Protein AF-A0A1G7U253-F1 (afdb_monomer_lite)

pLDDT: mean 90.33, std 10.16, range [52.25, 98.44]

Secondary structure (DSSP, 8-state):
---HHHHHHHHHHHHHHHHHHHHHHHHHHHHHHHHHTT-HHHHHHHHHHHHHHHTT---HHHHHHHHHHHHHHHHHHTTT-HHHHHHHHHHHHHHH-

Structure (mmCIF, N/CA/C/O backbone):
data_AF-A0A1G7U253-F1
#
_entry.id   AF-A0A1G7U253-F1
#
loop_
_atom_site.group_PDB
_atom_site.id
_atom_site.type_symbol
_atom_site.label_atom_id
_atom_site.label_alt_id
_atom_site.label_comp_id
_atom_site.label_asym_id
_atom_site.label_entity_id
_atom_site.label_seq_id
_atom_site.pdbx_PDB_ins_code
_atom_site.Cartn_x
_atom_site.Cartn_y
_atom_site.Cartn_z
_atom_site.occupancy
_atom_site.B_iso_or_equiv
_atom_site.auth_seq_id
_atom_site.auth_comp_id
_atom_site.auth_asym_id
_atom_site.auth_atom_id
_atom_site.pdbx_PDB_model_num
ATOM 1 N N . MET A 1 1 ? 25.095 -15.344 -31.596 1.00 52.25 1 MET A N 1
ATOM 2 C CA . MET A 1 1 ? 25.291 -15.107 -30.149 1.00 52.25 1 MET A CA 1
ATOM 3 C C . MET A 1 1 ? 24.747 -13.722 -29.829 1.00 52.25 1 MET A C 1
ATOM 5 O O . MET A 1 1 ? 25.110 -12.790 -30.533 1.00 52.25 1 MET A O 1
ATOM 9 N N . ARG A 1 2 ? 23.817 -13.580 -28.873 1.00 57.75 2 ARG A N 1
ATOM 10 C CA . ARG A 1 2 ? 23.320 -12.256 -28.451 1.00 57.75 2 ARG A CA 1
ATOM 11 C C . ARG A 1 2 ? 24.455 -11.543 -27.712 1.00 57.75 2 ARG A C 1
ATOM 13 O O . ARG A 1 2 ? 24.984 -12.082 -26.745 1.00 57.75 2 ARG A O 1
ATOM 20 N N . ASN A 1 3 ? 24.885 -10.390 -28.217 1.00 66.56 3 ASN A N 1
ATOM 21 C CA . ASN A 1 3 ? 26.061 -9.681 -27.708 1.00 66.56 3 ASN A CA 1
ATOM 22 C C . ASN A 1 3 ? 25.798 -9.123 -26.299 1.00 66.56 3 ASN A C 1
ATOM 24 O O . ASN A 1 3 ? 24.703 -8.632 -26.018 1.00 66.56 3 ASN A O 1
ATOM 28 N N . ALA A 1 4 ? 26.811 -9.128 -25.425 1.00 72.38 4 ALA A N 1
ATOM 29 C CA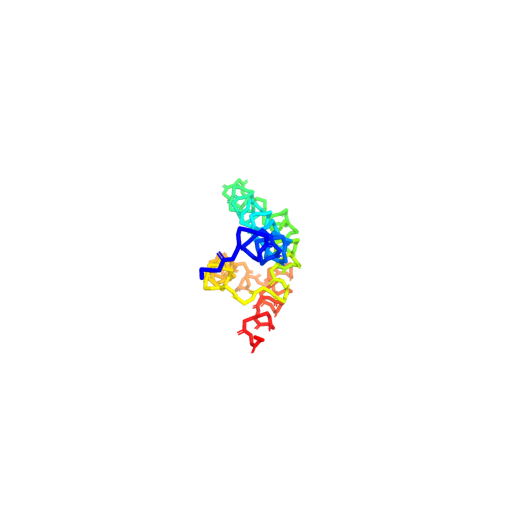 . ALA A 1 4 ? 26.724 -8.596 -24.057 1.00 72.38 4 ALA A CA 1
ATOM 30 C C . ALA A 1 4 ? 26.129 -7.170 -24.000 1.00 72.38 4 ALA A C 1
ATOM 32 O O . ALA A 1 4 ? 25.361 -6.843 -23.097 1.00 72.38 4 ALA A O 1
ATOM 33 N N . ALA A 1 5 ? 26.388 -6.344 -25.019 1.00 74.75 5 ALA A N 1
ATOM 34 C CA . ALA A 1 5 ? 25.834 -4.996 -25.156 1.00 74.75 5 ALA A CA 1
ATOM 35 C C . ALA A 1 5 ? 24.292 -4.945 -25.253 1.00 74.75 5 ALA A C 1
ATOM 37 O O . ALA A 1 5 ? 23.670 -3.986 -24.796 1.00 74.75 5 ALA A O 1
ATOM 38 N N . GLU A 1 6 ? 23.649 -5.958 -25.837 1.00 77.12 6 GLU A N 1
ATOM 39 C CA . GLU A 1 6 ? 22.186 -6.048 -25.919 1.00 77.12 6 GLU A CA 1
ATOM 40 C C . GLU A 1 6 ? 21.581 -6.426 -24.559 1.00 77.12 6 GLU A C 1
ATOM 42 O O . GLU A 1 6 ? 20.588 -5.833 -24.128 1.00 77.12 6 GLU A O 1
ATOM 47 N N . HIS A 1 7 ? 22.246 -7.328 -23.828 1.00 73.62 7 HIS A N 1
ATOM 48 C CA . HIS A 1 7 ? 21.889 -7.664 -22.450 1.00 73.62 7 HIS A CA 1
ATOM 49 C C . HIS A 1 7 ? 22.004 -6.449 -21.519 1.00 73.62 7 HIS A C 1
ATOM 51 O O . HIS A 1 7 ? 21.078 -6.187 -20.751 1.00 73.62 7 HIS A O 1
ATOM 57 N N . TYR A 1 8 ? 23.080 -5.661 -21.620 1.00 69.50 8 TYR A N 1
ATOM 58 C CA . TYR A 1 8 ? 23.248 -4.448 -20.814 1.00 69.50 8 TYR A CA 1
ATOM 59 C C . TYR A 1 8 ? 22.224 -3.358 -21.141 1.00 69.50 8 TYR A C 1
ATOM 61 O O . TYR A 1 8 ? 21.699 -2.748 -20.211 1.00 69.50 8 TYR A O 1
ATOM 69 N N . ARG A 1 9 ? 21.887 -3.133 -22.421 1.00 74.56 9 ARG A N 1
ATOM 70 C CA . ARG A 1 9 ? 20.827 -2.181 -22.808 1.00 74.56 9 ARG A CA 1
ATOM 71 C C . ARG A 1 9 ? 19.464 -2.597 -22.268 1.00 74.56 9 ARG A C 1
ATOM 73 O O . ARG A 1 9 ? 18.756 -1.769 -21.701 1.00 74.56 9 ARG A O 1
ATOM 80 N N . ARG A 1 10 ? 19.117 -3.882 -22.375 1.00 76.31 10 ARG A N 1
ATOM 81 C CA . ARG A 1 10 ? 17.866 -4.409 -21.816 1.00 76.31 10 ARG A CA 1
ATOM 82 C C . ARG A 1 10 ? 17.839 -4.291 -20.292 1.00 76.31 10 ARG A C 1
ATOM 84 O O . ARG A 1 10 ? 16.842 -3.847 -19.735 1.00 76.31 10 ARG A O 1
ATOM 91 N N . ALA A 1 11 ? 18.939 -4.628 -19.621 1.00 70.19 11 ALA A N 1
ATOM 92 C CA . ALA A 1 11 ? 19.058 -4.456 -18.178 1.00 70.19 11 ALA A CA 1
ATOM 93 C C . ALA A 1 11 ? 18.917 -2.980 -17.776 1.00 70.19 11 ALA A C 1
ATOM 95 O O . ALA A 1 11 ? 18.162 -2.675 -16.858 1.00 70.19 11 ALA A O 1
ATOM 96 N N . ALA A 1 12 ? 19.576 -2.060 -18.488 1.00 71.69 12 ALA A N 1
ATOM 97 C CA . ALA A 1 12 ? 19.471 -0.622 -18.251 1.00 71.69 12 ALA A CA 1
ATOM 98 C C . ALA A 1 12 ? 18.036 -0.108 -18.411 1.00 71.69 12 ALA A C 1
ATOM 100 O O . ALA A 1 12 ? 17.572 0.628 -17.547 1.00 71.69 12 ALA A O 1
ATOM 101 N N . ALA A 1 13 ? 17.310 -0.564 -19.434 1.00 75.12 13 ALA A N 1
ATOM 102 C CA . ALA A 1 13 ? 15.901 -0.222 -19.624 1.00 75.12 13 ALA A CA 1
ATOM 103 C C . ALA A 1 13 ? 14.991 -0.757 -18.496 1.00 75.12 13 ALA A C 1
ATOM 105 O O . ALA A 1 13 ? 13.971 -0.150 -18.178 1.00 75.12 13 ALA A O 1
ATOM 106 N N . CYS A 1 14 ? 15.351 -1.878 -17.859 1.00 77.94 14 CYS A N 1
ATOM 107 C CA . CYS A 1 14 ? 14.582 -2.464 -16.756 1.00 77.94 14 CYS A CA 1
ATOM 108 C C . CYS A 1 14 ? 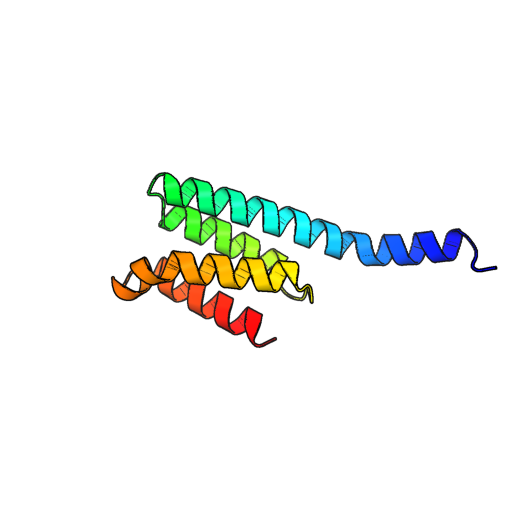14.955 -1.921 -15.363 1.00 77.94 14 CYS A C 1
ATOM 110 O O . CYS A 1 14 ? 14.151 -2.052 -14.436 1.00 77.94 14 CYS A O 1
ATOM 112 N N . ARG A 1 15 ? 16.143 -1.323 -15.186 1.00 79.69 15 ARG A N 1
ATOM 113 C CA . ARG A 1 15 ? 16.631 -0.827 -13.882 1.00 79.69 15 ARG A CA 1
ATOM 114 C C . ARG A 1 15 ? 15.696 0.186 -13.212 1.00 79.69 15 ARG A C 1
ATOM 116 O O . ARG A 1 15 ? 15.420 -0.030 -12.035 1.00 79.69 15 ARG A O 1
ATOM 123 N N . PRO A 1 16 ? 15.155 1.212 -13.900 1.00 83.25 16 PRO A N 1
ATOM 124 C CA . PRO A 1 16 ? 14.243 2.166 -13.267 1.00 83.25 16 PRO A CA 1
ATOM 125 C C . PRO A 1 16 ? 13.024 1.488 -12.630 1.00 83.25 16 PRO A C 1
ATOM 127 O O . PRO A 1 16 ? 12.680 1.774 -11.490 1.00 83.25 16 PRO A O 1
ATOM 130 N N . ARG A 1 17 ? 12.434 0.497 -13.315 1.00 81.50 17 ARG A N 1
ATOM 131 C CA . ARG A 1 17 ? 11.302 -0.289 -12.790 1.00 81.50 17 ARG A CA 1
ATOM 132 C C . ARG A 1 17 ? 11.699 -1.159 -11.599 1.00 81.50 17 ARG A C 1
ATOM 134 O O . ARG A 1 17 ? 10.919 -1.337 -10.669 1.00 81.50 17 ARG A O 1
ATOM 141 N N . ALA A 1 18 ? 12.897 -1.743 -11.635 1.00 83.31 18 ALA A N 1
ATOM 142 C CA . ALA A 1 18 ? 13.403 -2.536 -10.522 1.00 83.31 18 ALA A CA 1
ATOM 143 C C . ALA A 1 18 ? 13.653 -1.669 -9.282 1.00 83.31 18 ALA A C 1
ATOM 145 O O . ALA A 1 18 ? 13.275 -2.084 -8.193 1.00 83.31 18 ALA A O 1
ATOM 146 N N . TYR A 1 19 ? 14.225 -0.478 -9.465 1.00 85.00 19 TYR A N 1
ATOM 147 C CA . TYR A 1 19 ? 14.456 0.490 -8.398 1.00 85.00 19 TYR A CA 1
ATOM 148 C C . TYR A 1 19 ? 13.140 0.996 -7.799 1.00 85.00 19 TYR A C 1
ATOM 150 O O . TYR A 1 19 ? 12.955 0.871 -6.594 1.00 85.00 19 TYR A O 1
ATOM 158 N N . ALA A 1 20 ? 12.190 1.435 -8.634 1.00 84.56 20 ALA A N 1
ATOM 159 C CA . ALA A 1 20 ? 10.868 1.872 -8.180 1.00 84.56 20 ALA A CA 1
ATOM 160 C C . ALA A 1 20 ? 10.171 0.795 -7.332 1.00 84.56 20 ALA A C 1
ATOM 162 O O . ALA A 1 20 ? 9.685 1.065 -6.241 1.00 84.56 20 ALA A O 1
ATOM 163 N N . ARG A 1 21 ? 10.221 -0.468 -7.776 1.00 87.00 21 ARG A N 1
ATOM 164 C CA . ARG A 1 21 ? 9.670 -1.597 -7.016 1.00 87.00 21 ARG A CA 1
ATOM 165 C C . ARG A 1 21 ? 10.389 -1.851 -5.689 1.00 87.00 21 ARG A C 1
ATOM 167 O O . ARG A 1 21 ? 9.733 -2.291 -4.756 1.00 87.00 21 ARG A O 1
ATOM 174 N N . ILE A 1 22 ? 11.711 -1.679 -5.618 1.00 90.19 22 ILE A N 1
ATOM 175 C CA . ILE A 1 22 ? 12.461 -1.868 -4.365 1.00 90.19 22 ILE A CA 1
ATOM 176 C C . ILE A 1 22 ? 12.038 -0.797 -3.361 1.00 90.19 22 ILE A C 1
ATOM 178 O O . ILE A 1 22 ? 11.550 -1.156 -2.298 1.00 90.19 22 ILE A O 1
ATOM 182 N N . VAL A 1 23 ? 12.091 0.478 -3.758 1.00 91.19 23 VAL A N 1
ATOM 183 C CA . VAL A 1 23 ? 11.665 1.606 -2.914 1.00 91.19 23 VAL A CA 1
ATOM 184 C C . VAL A 1 23 ? 10.222 1.424 -2.440 1.00 91.19 23 VAL A C 1
ATOM 186 O O . VAL A 1 23 ? 9.931 1.581 -1.260 1.00 91.19 23 VAL A O 1
ATOM 189 N N . ALA A 1 24 ? 9.322 1.005 -3.332 1.00 91.94 24 ALA A N 1
ATOM 190 C CA . ALA A 1 24 ? 7.935 0.753 -2.967 1.00 91.94 24 ALA A CA 1
ATOM 191 C C . ALA A 1 24 ? 7.780 -0.341 -1.896 1.00 91.94 24 ALA A C 1
ATOM 193 O O . ALA A 1 24 ? 6.938 -0.225 -1.013 1.00 91.94 24 ALA A O 1
ATOM 194 N N . LEU A 1 25 ? 8.571 -1.416 -1.970 1.00 93.56 25 LEU A N 1
ATOM 195 C CA . LEU A 1 25 ? 8.520 -2.501 -0.986 1.00 93.56 25 LEU A CA 1
ATOM 196 C C . LEU A 1 25 ? 9.120 -2.090 0.359 1.00 93.56 25 LEU A C 1
ATOM 198 O O . LEU 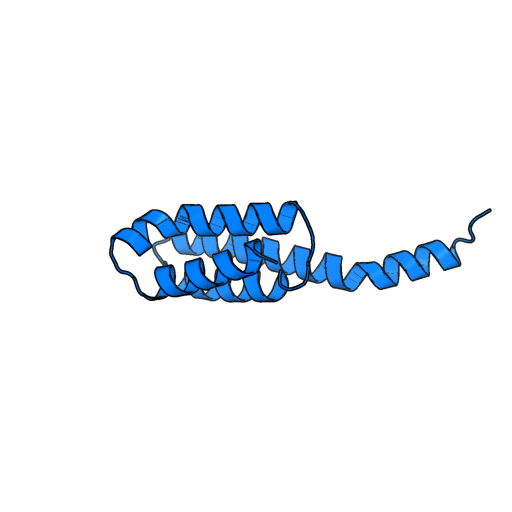A 1 25 ? 8.601 -2.521 1.387 1.00 93.56 25 LEU A O 1
ATOM 202 N N . ASP A 1 26 ? 10.160 -1.260 0.350 1.00 96.62 26 ASP A N 1
ATOM 203 C CA . ASP A 1 26 ? 10.741 -0.708 1.575 1.00 96.62 26 ASP A CA 1
ATOM 204 C C . ASP A 1 26 ? 9.717 0.185 2.294 1.00 96.62 26 ASP A C 1
ATOM 206 O O . ASP A 1 26 ? 9.481 0.014 3.488 1.00 96.62 26 ASP A O 1
ATOM 210 N N . LEU A 1 27 ? 9.009 1.044 1.551 1.00 97.69 27 LEU A N 1
ATOM 211 C CA . LEU A 1 27 ? 7.922 1.875 2.085 1.00 97.69 27 LEU A CA 1
ATOM 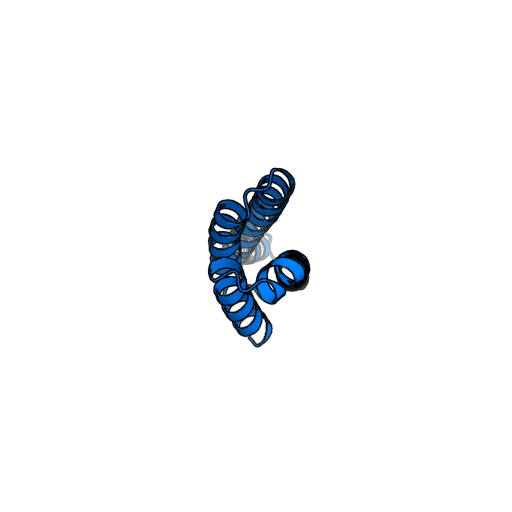212 C C . LEU A 1 27 ? 6.738 1.042 2.603 1.00 97.69 27 LEU A C 1
ATOM 214 O O . LEU A 1 27 ? 6.123 1.396 3.607 1.00 97.69 27 LEU A O 1
ATOM 218 N N . VAL A 1 28 ? 6.408 -0.085 1.958 1.00 97.44 28 VAL A N 1
ATOM 219 C CA . VAL A 1 28 ? 5.384 -1.005 2.488 1.00 97.44 28 VAL A CA 1
ATOM 220 C C . VAL A 1 28 ? 5.791 -1.517 3.866 1.00 97.44 28 VAL A C 1
ATOM 222 O O . VAL A 1 28 ? 4.992 -1.415 4.797 1.00 97.44 28 VAL A O 1
ATOM 225 N N . ALA A 1 29 ? 7.025 -2.008 4.000 1.00 97.69 29 ALA A N 1
ATOM 226 C CA . ALA A 1 29 ? 7.546 -2.516 5.265 1.00 97.69 29 ALA A CA 1
ATOM 227 C C . ALA A 1 29 ? 7.620 -1.417 6.341 1.00 97.69 29 ALA A C 1
ATOM 229 O O . ALA A 1 29 ? 7.268 -1.655 7.494 1.00 97.69 29 ALA A O 1
ATOM 230 N N . GLU A 1 30 ? 8.018 -0.196 5.976 1.00 98.38 30 GLU A N 1
ATOM 231 C CA . GLU A 1 30 ? 8.000 0.953 6.886 1.00 98.38 30 GLU A CA 1
ATOM 232 C C . GLU A 1 30 ? 6.578 1.265 7.383 1.00 98.38 30 GLU A C 1
ATOM 234 O O . GLU A 1 30 ? 6.364 1.430 8.585 1.00 98.38 30 GLU A O 1
ATOM 239 N N . GLY A 1 31 ? 5.582 1.278 6.493 1.00 98.19 31 GLY A N 1
ATOM 240 C CA . GLY A 1 31 ? 4.188 1.495 6.880 1.00 98.19 31 GLY A CA 1
ATOM 241 C C . GLY A 1 31 ? 3.626 0.380 7.772 1.00 98.19 31 GLY A C 1
ATOM 242 O O . GLY A 1 31 ? 2.899 0.670 8.721 1.00 98.19 31 GLY A O 1
ATOM 243 N N . GLU A 1 32 ? 4.015 -0.881 7.547 1.00 98.19 32 GLU A N 1
ATOM 244 C CA . GLU A 1 32 ? 3.677 -2.002 8.440 1.00 98.19 32 GLU A CA 1
ATOM 245 C C . GLU A 1 32 ? 4.243 -1.783 9.857 1.00 98.19 32 GLU A C 1
ATOM 247 O O . GLU A 1 32 ? 3.539 -1.999 10.849 1.00 98.19 32 GLU A O 1
ATOM 252 N N . LEU A 1 33 ? 5.485 -1.295 9.970 1.00 98.44 33 LEU A N 1
ATOM 253 C CA . LEU A 1 33 ? 6.115 -0.967 11.254 1.00 98.44 33 LEU A CA 1
ATOM 254 C C . LEU A 1 33 ? 5.422 0.207 11.957 1.00 98.44 33 LEU A C 1
ATOM 256 O O . LEU A 1 33 ? 5.141 0.121 13.155 1.00 98.44 33 LEU A O 1
ATOM 260 N N . LEU A 1 34 ? 5.114 1.281 11.227 1.00 98.38 34 LEU A N 1
ATOM 261 C CA . LEU A 1 34 ? 4.377 2.436 11.753 1.00 98.38 34 LEU A CA 1
ATOM 262 C C . LEU A 1 34 ? 2.992 2.023 12.255 1.00 98.38 34 LEU A C 1
ATOM 264 O O . LEU A 1 34 ? 2.573 2.410 13.349 1.00 98.38 34 LEU A O 1
ATOM 268 N N . LEU A 1 35 ? 2.302 1.169 11.499 1.00 97.75 35 LEU A N 1
ATOM 269 C CA . LEU A 1 35 ? 1.010 0.636 11.896 1.00 97.75 35 LEU A CA 1
ATOM 270 C C . LEU A 1 35 ? 1.105 -0.215 13.168 1.00 97.75 35 LEU A C 1
ATOM 272 O O . LEU A 1 35 ? 0.245 -0.100 14.045 1.00 97.75 35 LEU A O 1
ATOM 276 N N . ALA A 1 36 ? 2.131 -1.063 13.281 1.00 97.12 36 ALA A N 1
ATOM 277 C CA . ALA A 1 36 ? 2.367 -1.880 14.470 1.00 97.12 36 ALA A CA 1
ATOM 278 C C . ALA A 1 36 ? 2.609 -1.026 15.729 1.00 97.12 36 ALA A C 1
ATOM 280 O O . ALA A 1 36 ? 2.253 -1.441 16.829 1.00 97.12 36 ALA A O 1
ATOM 281 N N . GLN A 1 37 ? 3.140 0.188 15.562 1.00 97.62 37 GLN A N 1
ATOM 282 C CA . GLN A 1 37 ? 3.321 1.183 16.627 1.00 97.62 37 GLN A CA 1
ATOM 283 C C . GLN A 1 37 ? 2.057 2.023 16.900 1.00 97.62 37 GLN A C 1
ATOM 285 O O . GLN A 1 37 ? 2.067 2.896 17.764 1.00 97.62 37 GLN A O 1
ATOM 290 N N . GLY A 1 38 ? 0.955 1.768 16.186 1.00 96.69 38 GLY A N 1
ATOM 291 C CA . GLY A 1 38 ? -0.316 2.487 16.326 1.00 96.69 38 GLY A CA 1
ATOM 292 C C . GLY A 1 38 ? -0.459 3.726 15.433 1.00 96.69 38 GLY A C 1
ATOM 293 O O . GLY A 1 38 ? -1.507 4.371 15.460 1.00 96.69 38 GLY A O 1
ATOM 294 N N . GLY A 1 39 ? 0.543 4.040 14.610 1.00 96.94 39 GLY A N 1
ATOM 295 C CA . GLY A 1 39 ? 0.571 5.204 13.722 1.00 96.94 39 GLY A CA 1
ATOM 296 C C . GLY A 1 39 ? -0.143 4.968 12.391 1.00 96.94 39 GLY A C 1
ATOM 297 O O . GLY A 1 39 ? 0.504 4.885 11.351 1.00 96.94 39 GLY A O 1
ATOM 298 N N . ILE A 1 40 ? -1.476 4.847 12.401 1.00 97.25 40 ILE A N 1
ATOM 299 C CA . ILE A 1 40 ? -2.258 4.613 11.170 1.00 97.25 40 ILE A CA 1
ATOM 300 C C . ILE A 1 40 ? -2.146 5.766 10.165 1.00 97.25 40 ILE A C 1
ATOM 302 O O . ILE A 1 40 ? -2.088 5.524 8.966 1.00 97.25 40 ILE A O 1
ATOM 306 N N . GLU A 1 41 ? -2.089 7.018 10.618 1.00 97.50 41 GLU A N 1
ATOM 307 C CA . GLU A 1 41 ? -1.969 8.158 9.702 1.00 97.50 41 GLU A CA 1
ATOM 308 C C . GLU A 1 41 ? -0.604 8.186 9.012 1.00 97.50 41 GLU A C 1
ATOM 310 O O . GLU A 1 41 ? -0.537 8.374 7.797 1.00 97.50 41 GLU A O 1
ATOM 315 N N . GLN A 1 42 ? 0.469 7.918 9.762 1.00 98.19 42 GLN A N 1
ATOM 316 C CA . GLN A 1 42 ? 1.822 7.815 9.220 1.00 98.19 42 GLN A CA 1
ATOM 317 C C . GLN A 1 42 ? 1.926 6.624 8.266 1.00 98.19 42 GLN A C 1
ATOM 319 O O . GLN A 1 42 ? 2.418 6.783 7.155 1.00 98.19 42 GLN A O 1
ATOM 324 N N . ALA A 1 43 ? 1.382 5.463 8.648 1.00 98.25 43 ALA A N 1
ATOM 325 C CA . ALA A 1 43 ? 1.324 4.295 7.774 1.00 98.25 43 ALA A CA 1
ATOM 326 C C . ALA A 1 43 ? 0.587 4.605 6.461 1.00 98.25 43 ALA A C 1
ATOM 328 O O . ALA A 1 43 ? 1.089 4.277 5.389 1.00 98.25 43 ALA A O 1
ATOM 329 N N . CYS A 1 44 ? -0.557 5.297 6.521 1.00 98.19 44 CYS A N 1
ATOM 330 C CA . CYS A 1 44 ? -1.296 5.698 5.325 1.00 98.19 44 CYS A CA 1
ATOM 331 C C . CYS A 1 44 ? -0.486 6.640 4.420 1.00 98.19 44 CYS A C 1
ATOM 333 O O . CYS A 1 44 ? -0.503 6.475 3.201 1.00 98.19 44 CYS A O 1
ATOM 335 N N . ALA A 1 45 ? 0.235 7.606 4.993 1.00 98.06 45 ALA A N 1
ATOM 336 C CA . ALA A 1 45 ? 1.087 8.511 4.225 1.00 98.06 45 ALA A CA 1
ATOM 337 C C . ALA A 1 45 ? 2.243 7.759 3.542 1.00 98.06 45 ALA A C 1
ATOM 339 O O . ALA A 1 45 ? 2.456 7.913 2.339 1.00 98.06 45 ALA A O 1
ATOM 340 N N . THR A 1 46 ? 2.937 6.887 4.277 1.00 98.38 46 THR A N 1
ATOM 341 C CA . THR A 1 46 ? 4.035 6.066 3.747 1.00 98.38 46 THR A CA 1
ATOM 342 C C . THR A 1 46 ? 3.550 5.122 2.646 1.00 98.38 46 THR A C 1
ATOM 344 O O . THR A 1 46 ? 4.178 5.001 1.593 1.00 98.38 46 THR A O 1
ATOM 347 N N . TRP A 1 47 ? 2.395 4.487 2.842 1.00 98.38 47 TRP A N 1
ATOM 348 C CA . TRP A 1 47 ? 1.798 3.618 1.835 1.00 98.38 47 TRP A CA 1
ATOM 349 C C . TRP A 1 47 ? 1.299 4.373 0.605 1.00 98.38 47 TRP A C 1
ATOM 351 O O . TRP A 1 47 ? 1.397 3.819 -0.483 1.00 98.38 47 TRP A O 1
ATOM 361 N N . SER A 1 48 ? 0.847 5.625 0.723 1.00 97.62 48 SER A N 1
ATOM 362 C CA . SER A 1 48 ? 0.540 6.455 -0.453 1.00 97.62 48 SER A CA 1
ATOM 363 C C . SER A 1 48 ? 1.769 6.608 -1.352 1.00 97.62 48 SER A C 1
ATOM 365 O O . SER A 1 48 ? 1.694 6.302 -2.539 1.00 97.62 48 SER A O 1
ATOM 367 N N . SER A 1 49 ? 2.926 6.951 -0.775 1.00 96.69 49 SER A N 1
ATOM 368 C CA . SER A 1 49 ? 4.196 7.023 -1.513 1.00 96.69 49 SER A CA 1
ATOM 369 C C . SER A 1 49 ? 4.587 5.671 -2.119 1.00 96.69 49 SER A C 1
ATOM 371 O O . SER A 1 49 ? 5.115 5.602 -3.230 1.00 96.69 49 SER A O 1
ATOM 373 N N . ALA A 1 50 ? 4.314 4.565 -1.416 1.00 96.31 50 ALA A N 1
ATOM 374 C CA . ALA A 1 50 ? 4.551 3.229 -1.955 1.00 96.31 50 ALA A CA 1
ATOM 375 C C . ALA A 1 50 ? 3.691 2.954 -3.200 1.00 96.31 50 ALA A C 1
ATOM 377 O O . ALA A 1 50 ? 4.207 2.412 -4.178 1.00 96.31 50 ALA A O 1
ATOM 378 N N . LEU A 1 51 ? 2.406 3.330 -3.178 1.00 95.06 51 LEU A N 1
ATOM 379 C CA . LEU A 1 51 ? 1.496 3.180 -4.318 1.00 95.06 51 LEU A CA 1
ATOM 380 C C . LEU A 1 51 ? 1.944 4.034 -5.511 1.00 95.06 51 LEU A C 1
ATOM 382 O O . LEU A 1 51 ? 1.965 3.515 -6.625 1.00 95.06 51 LEU A O 1
ATOM 386 N N . ASP A 1 52 ? 2.413 5.262 -5.278 1.00 94.06 52 ASP A N 1
ATOM 387 C CA . ASP A 1 52 ? 2.950 6.137 -6.332 1.00 94.06 52 ASP A CA 1
ATOM 388 C C . ASP A 1 52 ? 4.150 5.502 -7.054 1.00 94.06 52 ASP A C 1
ATOM 390 O O . ASP A 1 52 ? 4.268 5.564 -8.277 1.00 94.06 52 ASP A O 1
ATOM 394 N N . HIS A 1 53 ? 5.029 4.813 -6.321 1.00 91.31 53 HIS A N 1
ATOM 395 C CA . HIS A 1 53 ? 6.144 4.071 -6.918 1.00 91.31 53 HIS A CA 1
ATOM 396 C C . HIS A 1 53 ? 5.725 2.772 -7.629 1.00 91.31 53 HIS A C 1
ATOM 398 O O . HIS A 1 53 ? 6.490 2.244 -8.445 1.00 91.31 53 HIS A O 1
ATOM 404 N N . MET A 1 54 ? 4.549 2.225 -7.310 1.00 89.25 54 MET A N 1
ATOM 405 C CA . MET A 1 54 ? 3.9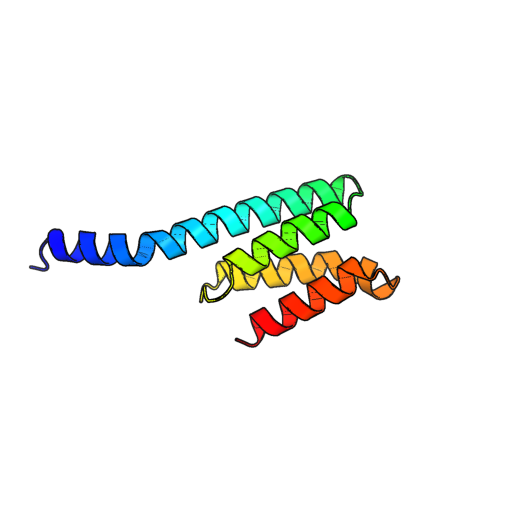87 1.047 -7.975 1.00 89.25 54 MET A CA 1
ATOM 406 C C . MET A 1 54 ? 3.141 1.401 -9.200 1.00 89.25 54 MET A C 1
ATOM 408 O O . MET A 1 54 ? 2.866 0.501 -10.002 1.00 89.25 54 MET A O 1
ATOM 412 N N . ASP A 1 55 ? 2.772 2.670 -9.385 1.00 86.69 55 ASP A N 1
ATOM 413 C CA . ASP A 1 55 ? 2.049 3.106 -10.574 1.00 86.69 55 ASP A CA 1
ATOM 414 C C . ASP A 1 55 ? 2.839 2.808 -11.859 1.00 86.69 55 ASP A C 1
ATOM 416 O O . ASP A 1 55 ? 4.059 2.964 -11.955 1.00 86.69 55 ASP A O 1
ATOM 420 N N . GLY A 1 56 ? 2.147 2.233 -12.842 1.00 81.31 56 GLY A N 1
ATOM 421 C CA . GLY A 1 56 ? 2.747 1.734 -14.081 1.00 81.31 56 GLY A CA 1
ATOM 422 C C . GLY A 1 56 ? 3.695 0.526 -13.935 1.00 81.31 56 GLY A C 1
ATOM 423 O O . GLY A 1 56 ? 4.319 0.113 -14.928 1.00 81.31 56 GLY A O 1
ATOM 424 N N . VAL A 1 57 ? 3.826 -0.086 -12.746 1.00 81.06 57 VAL A N 1
ATOM 425 C CA . VAL A 1 57 ? 4.646 -1.290 -12.509 1.00 81.06 57 VAL A CA 1
ATOM 426 C C . VAL A 1 57 ? 3.794 -2.563 -12.579 1.00 81.06 57 VAL A C 1
ATOM 428 O O . VAL A 1 57 ? 3.267 -3.060 -11.585 1.00 81.06 57 VAL A O 1
ATOM 431 N N . ALA A 1 58 ? 3.753 -3.190 -13.758 1.00 78.69 58 ALA A N 1
ATOM 432 C CA . ALA A 1 58 ? 3.127 -4.500 -13.959 1.00 78.69 58 ALA A CA 1
ATOM 433 C C . ALA A 1 58 ? 3.963 -5.641 -13.333 1.00 78.69 58 ALA A C 1
ATOM 435 O O . ALA A 1 58 ? 4.703 -6.352 -14.015 1.00 78.69 58 ALA A O 1
ATOM 436 N N . SER A 1 59 ? 3.875 -5.816 -12.011 1.00 84.19 59 SER A N 1
ATOM 437 C CA . SER A 1 59 ? 4.557 -6.887 -11.275 1.00 84.19 59 SER A CA 1
ATOM 438 C C . SER A 1 59 ? 3.614 -7.601 -10.311 1.00 84.19 59 SER A C 1
ATOM 440 O O . SER A 1 59 ? 2.941 -6.966 -9.503 1.00 84.19 59 SER A O 1
ATOM 442 N N . ALA A 1 60 ? 3.645 -8.939 -10.309 1.00 89.69 60 ALA A N 1
ATOM 443 C CA . ALA A 1 60 ? 2.911 -9.753 -9.336 1.00 89.69 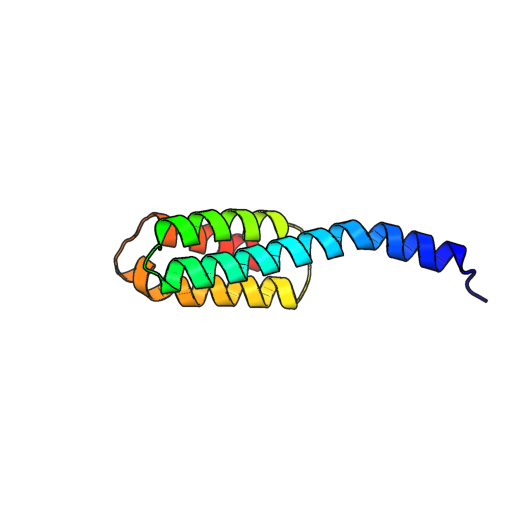60 ALA A CA 1
ATOM 444 C C . ALA A 1 60 ? 3.267 -9.393 -7.881 1.00 89.69 60 ALA A C 1
ATOM 446 O O . ALA A 1 60 ? 2.417 -9.454 -6.995 1.00 89.69 60 ALA A O 1
ATOM 447 N N . ARG A 1 61 ? 4.516 -8.976 -7.631 1.00 88.69 61 ARG A N 1
ATOM 448 C CA . ARG A 1 61 ? 4.967 -8.573 -6.294 1.00 88.69 61 ARG A CA 1
ATOM 449 C C . ARG A 1 61 ? 4.391 -7.222 -5.868 1.00 88.69 61 ARG A C 1
ATOM 451 O O . ARG A 1 61 ? 4.022 -7.095 -4.709 1.00 88.69 61 ARG A O 1
ATOM 458 N N . ALA A 1 62 ? 4.277 -6.270 -6.797 1.00 89.81 62 ALA A N 1
ATOM 459 C CA . ALA A 1 62 ? 3.612 -4.992 -6.545 1.00 89.81 62 ALA A CA 1
ATOM 460 C C . ALA A 1 62 ? 2.127 -5.228 -6.232 1.00 89.81 62 ALA A C 1
ATOM 462 O O . ALA A 1 62 ? 1.669 -4.875 -5.153 1.00 89.81 62 ALA A O 1
ATOM 463 N N . ARG A 1 63 ? 1.412 -5.984 -7.081 1.00 92.81 63 ARG A N 1
ATOM 464 C CA . ARG A 1 63 ? 0.004 -6.353 -6.825 1.00 92.81 63 ARG A CA 1
ATOM 465 C C . ARG A 1 63 ? -0.190 -7.029 -5.462 1.00 92.81 63 ARG A C 1
ATOM 467 O O . ARG A 1 63 ? -1.123 -6.691 -4.741 1.00 92.81 63 ARG A O 1
ATOM 474 N N . LYS A 1 64 ? 0.700 -7.955 -5.079 1.00 95.25 64 LYS A N 1
ATOM 475 C CA . LYS A 1 64 ? 0.647 -8.612 -3.762 1.00 95.25 64 LYS A CA 1
ATOM 476 C C . LYS A 1 64 ? 0.831 -7.621 -2.606 1.00 95.25 64 LYS A C 1
ATOM 478 O O . LYS A 1 64 ? 0.124 -7.747 -1.612 1.00 95.25 64 LYS A O 1
ATOM 483 N N . ALA A 1 65 ? 1.747 -6.661 -2.735 1.00 95.38 65 ALA A N 1
ATOM 484 C CA . ALA A 1 65 ? 1.951 -5.619 -1.730 1.00 95.38 65 ALA A CA 1
ATOM 485 C C . ALA A 1 65 ? 0.712 -4.719 -1.589 1.00 95.38 65 ALA A C 1
ATOM 487 O O . ALA A 1 65 ? 0.243 -4.515 -0.475 1.00 95.38 65 ALA A O 1
ATOM 488 N N . VAL A 1 66 ? 0.107 -4.293 -2.705 1.00 95.88 66 VAL A N 1
ATOM 489 C CA . VAL A 1 66 ? -1.140 -3.505 -2.692 1.00 95.88 66 VAL A CA 1
ATOM 490 C C . VAL A 1 66 ? -2.266 -4.267 -1.984 1.00 95.88 66 VAL A C 1
ATOM 492 O O . VAL A 1 66 ? -2.945 -3.718 -1.123 1.00 95.88 66 VAL A O 1
ATOM 495 N N . VAL A 1 67 ? -2.440 -5.561 -2.275 1.00 97.00 67 VAL A N 1
ATOM 496 C CA . VAL A 1 67 ? -3.430 -6.408 -1.580 1.00 97.00 67 VAL A CA 1
ATOM 497 C C . VAL A 1 67 ? -3.140 -6.520 -0.075 1.00 97.00 67 VAL A C 1
ATOM 499 O O . VAL A 1 67 ? -4.082 -6.539 0.717 1.00 97.00 67 VAL A O 1
ATOM 502 N N . GLY A 1 68 ? -1.865 -6.575 0.322 1.00 97.69 68 GLY A N 1
ATOM 503 C CA . GLY A 1 68 ? -1.439 -6.546 1.726 1.00 97.69 68 GLY A CA 1
ATOM 504 C C . GLY A 1 68 ? -1.870 -5.264 2.436 1.00 97.69 68 GLY A C 1
ATOM 505 O O . GLY A 1 68 ? -2.611 -5.342 3.413 1.00 97.69 68 GLY A O 1
ATOM 506 N N . ILE A 1 69 ? -1.527 -4.101 1.868 1.00 97.75 69 ILE A N 1
ATOM 507 C CA . ILE A 1 69 ? -1.936 -2.782 2.385 1.00 97.75 69 ILE A CA 1
ATOM 508 C C . ILE A 1 69 ? -3.455 -2.737 2.586 1.00 97.75 69 ILE A C 1
ATOM 510 O O . ILE A 1 69 ? -3.945 -2.422 3.670 1.00 97.75 69 ILE A O 1
ATOM 514 N N . ARG A 1 70 ? -4.227 -3.130 1.565 1.00 97.75 70 ARG A N 1
ATOM 515 C CA . ARG A 1 70 ? -5.696 -3.136 1.641 1.00 97.75 70 ARG A CA 1
ATOM 516 C C . ARG A 1 70 ? -6.225 -3.989 2.789 1.00 97.75 70 ARG A C 1
ATOM 518 O O . ARG A 1 70 ? -7.161 -3.584 3.476 1.00 97.75 70 ARG A O 1
ATOM 525 N N . ARG A 1 71 ? -5.627 -5.163 3.015 1.00 98.19 71 ARG A N 1
ATOM 526 C CA . ARG A 1 71 ? -5.993 -6.052 4.125 1.00 98.19 71 ARG A CA 1
ATOM 527 C C . ARG A 1 71 ? -5.769 -5.377 5.480 1.00 98.19 71 ARG A C 1
ATOM 529 O O . ARG A 1 71 ? -6.634 -5.489 6.350 1.00 98.19 71 ARG A O 1
ATOM 536 N N . ASP A 1 72 ? -4.666 -4.658 5.647 1.00 97.75 72 ASP A N 1
ATOM 537 C CA . ASP A 1 72 ? -4.350 -3.973 6.903 1.00 97.75 72 ASP A CA 1
ATOM 538 C C . ASP A 1 72 ? -5.285 -2.788 7.180 1.00 97.75 72 ASP A C 1
ATOM 540 O O . ASP A 1 72 ? -5.657 -2.540 8.335 1.00 97.75 72 ASP A O 1
ATOM 544 N N . LEU A 1 73 ? -5.754 -2.121 6.122 1.00 97.19 73 LEU A N 1
ATOM 545 C CA . LEU A 1 73 ? -6.688 -0.996 6.199 1.00 97.19 73 LEU A CA 1
ATOM 546 C C . LEU A 1 73 ? -8.124 -1.393 6.566 1.00 97.19 73 LEU A C 1
ATOM 548 O O . LEU A 1 73 ? -8.869 -0.542 7.061 1.00 97.19 73 LEU A O 1
ATOM 552 N N . VAL A 1 74 ? -8.535 -2.656 6.369 1.00 97.31 74 VAL A N 1
ATOM 553 C CA . VAL A 1 74 ? -9.936 -3.106 6.540 1.00 97.31 74 VAL A CA 1
ATOM 554 C C . VAL A 1 74 ? -10.539 -2.628 7.860 1.00 97.31 74 VAL A C 1
ATOM 556 O O . VAL A 1 74 ? -11.611 -2.023 7.864 1.00 97.31 74 VAL A O 1
ATOM 559 N N . ARG A 1 75 ? -9.840 -2.841 8.982 1.00 95.75 75 ARG A N 1
ATOM 560 C CA . ARG A 1 75 ? -10.347 -2.499 10.323 1.00 95.75 75 ARG A CA 1
ATOM 561 C C . ARG A 1 75 ? -10.489 -0.996 10.576 1.00 95.75 75 ARG A C 1
ATOM 563 O O . ARG A 1 75 ? -11.238 -0.595 11.460 1.00 95.75 75 ARG A O 1
ATOM 570 N N . PHE A 1 76 ? -9.748 -0.167 9.847 1.00 96.56 76 PHE A N 1
ATOM 571 C CA . PHE A 1 76 ? -9.786 1.290 9.982 1.00 96.56 76 PHE A CA 1
ATOM 572 C C . PHE A 1 76 ? -10.851 1.895 9.077 1.00 96.56 76 PHE A C 1
ATOM 574 O O . PHE A 1 76 ? -11.577 2.797 9.491 1.00 96.56 76 PHE A O 1
ATOM 581 N N . ARG A 1 77 ? -11.016 1.325 7.880 1.00 95.00 77 ARG A N 1
ATOM 582 C CA . ARG A 1 77 ? -12.103 1.672 6.963 1.00 95.00 77 ARG A CA 1
ATOM 583 C C . ARG A 1 77 ? -13.472 1.421 7.576 1.00 95.00 77 ARG A C 1
ATOM 585 O O . ARG A 1 77 ? -14.337 2.286 7.489 1.00 95.00 77 ARG A O 1
ATOM 592 N N . THR A 1 78 ? -13.660 0.274 8.233 1.00 94.81 78 THR A N 1
ATOM 593 C CA . THR A 1 78 ? -14.927 -0.052 8.911 1.00 94.81 78 THR A CA 1
ATOM 594 C C . THR A 1 78 ? -15.223 0.870 10.093 1.00 94.81 78 THR A C 1
ATOM 596 O O . THR A 1 78 ? -16.383 1.050 10.444 1.00 94.81 78 THR A O 1
ATOM 599 N N . ARG A 1 79 ? -14.194 1.495 10.678 1.00 95.50 79 ARG A N 1
ATOM 600 C CA . ARG A 1 79 ? -14.314 2.517 11.730 1.00 95.50 79 ARG A CA 1
ATOM 601 C C . ARG A 1 79 ? -14.482 3.941 11.189 1.00 95.50 79 ARG A C 1
ATOM 603 O O . ARG A 1 79 ? -14.568 4.872 11.981 1.00 95.50 79 ARG A O 1
ATOM 610 N N . GLY A 1 80 ? -14.517 4.125 9.869 1.00 95.50 80 GLY A N 1
ATOM 611 C CA . GLY A 1 80 ? -14.724 5.433 9.247 1.00 95.50 80 GLY A CA 1
ATOM 612 C C . GLY A 1 80 ? -13.485 6.330 9.193 1.00 95.50 80 GLY A C 1
ATOM 613 O O . GLY A 1 80 ? -13.627 7.534 8.997 1.00 95.50 80 GLY A O 1
ATOM 614 N N . LEU A 1 81 ? -12.270 5.789 9.368 1.00 97.25 81 LEU A N 1
ATOM 615 C CA . LEU A 1 81 ? -11.055 6.602 9.256 1.00 97.25 81 LEU A CA 1
ATOM 616 C C . LEU A 1 81 ? -10.839 7.031 7.803 1.00 97.25 81 LEU A C 1
ATOM 618 O O . LEU A 1 81 ? -10.587 6.201 6.928 1.00 97.25 81 LEU A O 1
ATOM 622 N N . ARG A 1 82 ? -10.884 8.346 7.571 1.00 97.00 82 ARG A N 1
ATOM 623 C CA . ARG A 1 82 ? -10.792 8.944 6.234 1.00 97.00 82 ARG A CA 1
ATOM 624 C C . ARG A 1 82 ? -9.498 8.578 5.505 1.00 97.00 82 ARG A C 1
ATOM 626 O O . ARG A 1 82 ? -9.568 8.169 4.353 1.00 97.00 82 ARG A O 1
ATOM 633 N N . CYS A 1 83 ? -8.341 8.662 6.170 1.00 96.06 83 CYS A N 1
ATOM 634 C CA . CYS A 1 83 ? -7.051 8.336 5.547 1.00 96.06 83 CYS A CA 1
ATOM 635 C C . CYS A 1 83 ? -7.009 6.890 5.023 1.00 96.06 83 CYS A C 1
ATOM 637 O O . CYS A 1 83 ? -6.520 6.640 3.927 1.00 96.06 83 CYS A O 1
ATOM 639 N N . ALA A 1 84 ? -7.603 5.947 5.761 1.00 97.50 84 ALA A N 1
ATOM 640 C CA . ALA A 1 84 ? -7.683 4.548 5.360 1.00 97.50 84 ALA A CA 1
ATOM 641 C C . ALA A 1 84 ? -8.678 4.310 4.211 1.00 97.50 84 ALA A C 1
ATOM 643 O O . ALA A 1 84 ? -8.470 3.414 3.395 1.00 97.50 84 ALA A O 1
ATOM 644 N N . GLN A 1 85 ? -9.765 5.085 4.145 1.00 98.06 85 GLN A N 1
ATOM 645 C CA . GLN A 1 85 ? -10.729 5.022 3.040 1.00 98.06 85 GLN A CA 1
ATOM 646 C C . GLN A 1 85 ? -10.106 5.529 1.739 1.00 98.06 85 GLN A C 1
ATOM 648 O O . GLN A 1 85 ? -10.092 4.793 0.756 1.00 98.06 85 GLN A O 1
ATOM 653 N N . GLN A 1 86 ? -9.515 6.725 1.775 1.00 97.25 86 GLN A N 1
ATOM 654 C CA . GLN A 1 86 ? -8.863 7.343 0.618 1.00 97.25 86 GLN A CA 1
ATOM 655 C C . GLN A 1 86 ? -7.728 6.471 0.075 1.00 97.25 86 GLN A C 1
ATOM 657 O O . GLN A 1 86 ? -7.611 6.277 -1.133 1.00 97.25 86 GLN A O 1
ATOM 662 N N . LEU A 1 87 ? -6.915 5.896 0.966 1.00 97.75 87 LEU A N 1
ATOM 663 C CA . LEU A 1 87 ? -5.818 5.036 0.542 1.00 97.75 87 LEU A CA 1
ATOM 664 C C . LEU A 1 87 ? -6.308 3.724 -0.093 1.00 97.75 87 LEU A C 1
ATOM 666 O O . LEU A 1 87 ? -5.734 3.277 -1.082 1.00 97.75 87 LEU A O 1
ATOM 670 N N . ASP A 1 88 ? -7.366 3.096 0.433 1.00 97.81 88 ASP A N 1
ATOM 671 C CA . ASP A 1 88 ? -7.909 1.881 -0.191 1.00 97.81 88 ASP A CA 1
ATOM 672 C C . ASP A 1 88 ? -8.580 2.170 -1.536 1.00 97.81 88 ASP A C 1
ATOM 674 O O . ASP A 1 88 ? -8.473 1.346 -2.438 1.00 97.81 88 ASP A O 1
ATOM 678 N N . GLU A 1 89 ? -9.235 3.323 -1.696 1.00 97.00 89 GLU A N 1
ATOM 679 C CA . GLU A 1 89 ? -9.764 3.767 -2.991 1.00 97.00 89 GLU A CA 1
ATOM 680 C C . GLU A 1 89 ? -8.640 3.877 -4.025 1.00 97.00 89 GLU A C 1
ATOM 682 O O . GLU A 1 89 ? -8.739 3.284 -5.100 1.00 97.00 89 GLU A O 1
ATOM 687 N N . TYR A 1 90 ? -7.524 4.521 -3.667 1.00 95.88 90 TYR A N 1
ATOM 688 C CA . TYR A 1 90 ? -6.355 4.594 -4.543 1.00 95.88 90 TYR A CA 1
ATOM 689 C C . TYR A 1 90 ? -5.780 3.202 -4.858 1.00 95.88 90 TYR A C 1
ATOM 691 O O . TYR A 1 90 ? -5.531 2.862 -6.016 1.00 95.88 90 TYR A O 1
ATOM 699 N N . ALA A 1 91 ? -5.648 2.341 -3.846 1.00 96.12 91 ALA A N 1
ATOM 700 C CA . ALA A 1 91 ? -5.180 0.969 -4.021 1.00 96.12 91 ALA A CA 1
ATOM 701 C C . ALA A 1 91 ? -6.099 0.134 -4.936 1.00 96.12 91 ALA A C 1
ATOM 703 O O . ALA A 1 91 ? -5.626 -0.740 -5.665 1.00 96.12 91 ALA A O 1
ATOM 704 N N . VAL A 1 92 ? -7.414 0.374 -4.902 1.00 96.19 92 VAL A N 1
ATOM 705 C CA . VAL A 1 92 ? -8.389 -0.276 -5.787 1.00 96.19 92 VAL A CA 1
ATOM 706 C C . VAL A 1 92 ? -8.190 0.160 -7.234 1.00 96.19 92 VAL A C 1
ATOM 708 O O . VAL A 1 92 ? -8.159 -0.710 -8.105 1.00 96.19 92 VAL A O 1
ATOM 711 N N . GLU A 1 93 ? -8.021 1.457 -7.493 1.00 94.06 93 GLU A N 1
ATOM 712 C CA . GLU A 1 93 ? -7.735 1.964 -8.843 1.00 94.06 93 GLU A CA 1
ATOM 713 C C . GLU A 1 93 ? -6.453 1.349 -9.407 1.00 94.06 93 GLU A C 1
ATOM 715 O O . GLU A 1 93 ? -6.434 0.845 -10.531 1.00 94.06 93 GLU A O 1
ATOM 720 N N . LEU A 1 94 ? -5.407 1.263 -8.586 1.00 90.94 94 LEU A N 1
ATOM 721 C CA . LEU A 1 94 ? -4.134 0.691 -9.007 1.00 90.94 94 LEU A CA 1
ATOM 722 C C . LEU A 1 94 ? -4.227 -0.803 -9.372 1.00 90.94 94 LEU A C 1
ATOM 724 O O . LEU A 1 94 ? -3.498 -1.279 -10.238 1.00 90.94 94 LEU A O 1
ATOM 728 N N . LEU A 1 95 ? -5.117 -1.563 -8.726 1.00 91.81 95 LEU A N 1
ATOM 729 C CA . LEU A 1 95 ? -5.333 -2.983 -9.033 1.00 91.81 95 LEU A CA 1
ATOM 730 C C . LEU A 1 95 ? -6.201 -3.219 -10.279 1.00 91.81 95 LEU A C 1
ATOM 732 O O . LEU A 1 95 ? -6.177 -4.338 -10.806 1.00 91.81 95 LEU A O 1
ATOM 736 N N . ARG A 1 96 ? -6.980 -2.214 -10.704 1.00 88.56 96 ARG A N 1
ATOM 737 C CA . ARG A 1 96 ? -7.837 -2.262 -11.901 1.00 88.56 96 ARG A CA 1
ATOM 738 C C . ARG A 1 96 ? -7.037 -2.070 -13.191 1.00 88.56 96 ARG A C 1
ATOM 740 O O . ARG A 1 96 ? -7.408 -2.672 -14.197 1.00 88.56 96 ARG A O 1
ATOM 747 N N . ASN A 1 97 ? -5.959 -1.284 -13.134 1.00 67.06 97 ASN A N 1
ATOM 748 C CA . ASN A 1 97 ? -4.936 -1.185 -14.185 1.00 67.06 97 ASN A CA 1
ATOM 749 C C . ASN A 1 97 ? -4.055 -2.449 -14.249 1.00 67.06 97 ASN A C 1
ATOM 751 O O . ASN A 1 97 ? -3.436 -2.702 -15.305 1.00 67.06 97 ASN A O 1
#

Radius of gyration: 16.04 Å; chains: 1; bounding box: 42×24×47 Å

Organism: NCBI:txid504805

Foldseek 3Di:
DPDVVVVVVVVVVCVLLVVLQVQLVVLLVVLVVCVVVVNPLSSLVSNVSSLVSCAVRPDPSSLVSLVVLLVSLPVVVVVVNPSSVVSNVSSVVRNVD

Sequence (97 aa):
MRNAAEHYRRAAACRPRAYARIVALDLVAEGELLLAQGGIEQACATWSSALDHMDGVASARARKAVVGIRRDLVRFRTRGLRCAQQLDEYAVELLRN